Protein AF-A0A4R6X2D0-F1 (afdb_monomer)

Structure (mmCIF, N/CA/C/O backbone):
data_AF-A0A4R6X2D0-F1
#
_entry.id   AF-A0A4R6X2D0-F1
#
loop_
_atom_site.group_PDB
_atom_site.id
_atom_site.type_symbol
_atom_site.label_atom_id
_atom_site.label_alt_id
_atom_site.label_comp_id
_atom_site.label_asym_id
_atom_site.label_entity_id
_atom_site.label_seq_id
_atom_site.pdbx_PDB_ins_code
_atom_site.Cartn_x
_atom_site.Cartn_y
_atom_site.Cartn_z
_atom_site.occupancy
_atom_site.B_iso_or_equiv
_atom_site.auth_seq_id
_atom_site.auth_comp_id
_atom_site.auth_asym_id
_atom_site.auth_atom_id
_atom_site.pdbx_PDB_model_num
ATOM 1 N N . MET A 1 1 ? -16.424 15.522 -36.489 1.00 46.12 1 MET A N 1
ATOM 2 C CA . MET A 1 1 ? -16.653 14.167 -35.957 1.00 46.12 1 MET A CA 1
ATOM 3 C C . MET A 1 1 ? -16.033 14.075 -34.568 1.00 46.12 1 MET A C 1
ATOM 5 O O . MET A 1 1 ? -14.852 14.364 -34.481 1.00 46.12 1 MET A O 1
ATOM 9 N N . THR A 1 2 ? -16.856 13.747 -33.553 1.00 43.84 2 THR A N 1
ATOM 10 C CA . THR A 1 2 ? -16.569 13.054 -32.262 1.00 43.84 2 THR A CA 1
ATOM 11 C C . THR A 1 2 ? -15.346 13.450 -31.420 1.00 43.84 2 THR A C 1
ATOM 13 O O . THR A 1 2 ? -14.248 13.530 -31.937 1.00 43.84 2 THR A O 1
ATOM 16 N N . ALA A 1 3 ? -15.352 13.496 -30.091 1.00 51.91 3 ALA A N 1
ATOM 17 C CA . ALA A 1 3 ? -16.315 13.630 -28.996 1.00 51.91 3 ALA A CA 1
ATOM 18 C C . ALA A 1 3 ? -15.415 13.614 -27.737 1.00 51.91 3 ALA A C 1
ATOM 20 O O . ALA A 1 3 ? -14.554 12.747 -27.633 1.00 51.91 3 ALA A O 1
ATOM 21 N N . ASN A 1 4 ? -15.592 14.575 -26.830 1.00 58.75 4 ASN A N 1
ATOM 22 C CA . ASN A 1 4 ? -15.141 14.590 -25.431 1.00 58.75 4 ASN A CA 1
ATOM 23 C C . ASN A 1 4 ? -13.826 13.868 -25.067 1.00 58.75 4 ASN A C 1
ATOM 25 O O . ASN A 1 4 ? -13.834 12.751 -24.554 1.00 58.75 4 ASN A O 1
ATOM 29 N N . MET A 1 5 ? -12.709 14.593 -25.147 1.00 60.16 5 MET A N 1
ATOM 30 C CA . MET A 1 5 ? -11.467 14.269 -24.435 1.00 60.16 5 MET A CA 1
ATOM 31 C C . MET A 1 5 ? -11.353 15.159 -23.181 1.00 60.16 5 MET A C 1
ATOM 33 O O . MET A 1 5 ? -10.406 15.917 -23.020 1.00 60.16 5 MET A O 1
ATOM 37 N N . GLN A 1 6 ? -12.375 15.136 -22.316 1.00 57.06 6 GLN A N 1
ATOM 38 C CA . GLN A 1 6 ? -12.426 15.968 -21.099 1.00 57.06 6 GLN A CA 1
ATOM 39 C C . GLN A 1 6 ? -12.873 15.239 -19.822 1.00 57.06 6 GLN A C 1
ATOM 41 O O . GLN A 1 6 ? -13.100 15.898 -18.815 1.00 57.06 6 GLN A O 1
ATOM 46 N N . ASN A 1 7 ? -12.965 13.906 -19.789 1.00 55.72 7 ASN A N 1
ATOM 47 C CA . ASN A 1 7 ? -13.399 13.218 -18.565 1.00 55.72 7 ASN A CA 1
ATOM 48 C C . ASN A 1 7 ? -12.397 12.179 -18.054 1.00 55.72 7 ASN A C 1
ATOM 50 O O . ASN A 1 7 ? -12.672 10.984 -18.062 1.00 55.72 7 ASN A O 1
ATOM 54 N N . LYS A 1 8 ? -11.217 12.635 -17.619 1.00 52.50 8 LYS A N 1
ATOM 55 C CA . LYS A 1 8 ? -10.328 11.803 -16.788 1.00 52.50 8 LYS A CA 1
ATOM 56 C C . LYS A 1 8 ? -9.874 12.474 -15.485 1.00 52.50 8 LYS A C 1
ATOM 58 O O . LYS A 1 8 ? -9.333 11.798 -14.624 1.00 52.50 8 LYS A O 1
ATOM 63 N N . SER A 1 9 ? -10.152 13.765 -15.294 1.00 53.00 9 SER A N 1
ATOM 64 C CA . SER A 1 9 ? -9.677 14.533 -14.134 1.00 53.00 9 SER A CA 1
ATOM 65 C C . SER A 1 9 ? -10.748 14.886 -13.092 1.00 53.00 9 SER A C 1
ATOM 67 O O . SER A 1 9 ? -10.383 15.172 -11.960 1.00 53.00 9 SER A O 1
ATOM 69 N N . MET A 1 10 ? -12.053 14.808 -13.396 1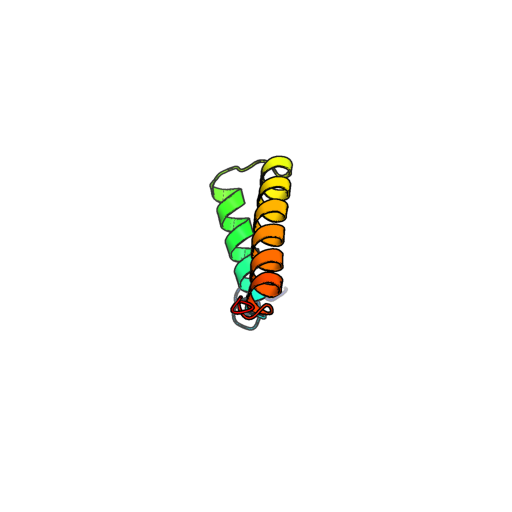.00 51.12 10 MET A N 1
ATOM 70 C CA . MET A 1 10 ? -13.114 15.089 -12.404 1.00 51.12 10 MET A CA 1
ATOM 71 C C . MET A 1 10 ? -13.576 13.873 -11.581 1.00 51.12 10 MET A C 1
ATOM 73 O O . MET A 1 10 ? -14.408 14.019 -10.691 1.00 51.12 10 MET A O 1
ATOM 77 N N . SER A 1 11 ? -13.052 12.671 -11.837 1.00 57.75 11 SER A N 1
ATOM 78 C CA . SER A 1 11 ? -13.550 11.450 -11.179 1.00 57.75 11 SER A CA 1
ATOM 79 C C . SER A 1 11 ? -12.801 11.051 -9.905 1.00 57.75 11 SER A C 1
ATOM 81 O O . SER A 1 11 ? -13.377 10.339 -9.090 1.00 57.75 11 SER A O 1
ATOM 83 N N . LEU A 1 12 ? -11.562 11.512 -9.697 1.00 60.28 12 LEU A N 1
ATOM 84 C CA . LEU A 1 12 ? -10.824 11.227 -8.458 1.00 60.28 12 LEU A CA 1
ATOM 85 C C . LEU A 1 12 ? -11.167 12.209 -7.339 1.00 60.28 12 LEU A C 1
ATOM 87 O O . LEU A 1 12 ? -11.247 11.793 -6.194 1.00 60.28 12 LEU A O 1
ATOM 91 N N . ASP A 1 13 ? -11.446 13.477 -7.650 1.00 67.88 13 ASP A N 1
ATOM 92 C CA . ASP A 1 13 ? -11.729 14.506 -6.638 1.00 67.88 13 ASP A CA 1
ATOM 93 C C . ASP A 1 13 ? -13.020 14.226 -5.843 1.00 67.88 13 ASP A C 1
ATOM 95 O O . ASP A 1 13 ? -13.099 14.499 -4.647 1.00 67.88 13 ASP A O 1
ATOM 99 N N . SER A 1 14 ? -13.995 13.562 -6.472 1.00 78.00 14 SER A N 1
ATOM 100 C CA . SER A 1 14 ? -15.251 13.140 -5.837 1.00 78.00 14 SER A CA 1
ATOM 101 C C . SER A 1 14 ? -15.217 11.701 -5.288 1.00 78.00 14 SER A C 1
ATOM 103 O O . SER A 1 14 ? -16.204 11.231 -4.724 1.00 78.00 14 SER A O 1
ATOM 105 N N . ALA A 1 15 ? -14.100 10.979 -5.440 1.00 85.25 15 ALA A N 1
ATOM 106 C CA . ALA A 1 15 ? -13.982 9.609 -4.950 1.00 85.25 15 ALA A CA 1
ATOM 107 C C . ALA A 1 15 ? -13.851 9.562 -3.411 1.00 85.25 15 ALA A C 1
ATOM 109 O O . ALA A 1 15 ? -13.304 10.494 -2.813 1.00 85.25 15 ALA A O 1
ATOM 110 N N . PRO A 1 16 ? -14.306 8.474 -2.758 1.00 93.00 16 PRO A N 1
ATOM 111 C CA . PRO A 1 16 ? -14.057 8.248 -1.336 1.00 93.00 16 PRO A CA 1
ATOM 112 C C . PRO A 1 16 ? -12.562 8.294 -0.994 1.00 93.00 16 PRO A C 1
ATOM 114 O O . PRO A 1 16 ? -11.732 7.865 -1.798 1.00 93.00 16 PRO A O 1
ATOM 117 N N . ASP A 1 17 ? -12.220 8.725 0.222 1.00 91.69 17 ASP A N 1
ATOM 118 C CA . ASP A 1 17 ? -10.821 8.925 0.640 1.00 91.69 17 ASP A CA 1
ATOM 119 C C . ASP A 1 17 ? -9.953 7.671 0.480 1.00 91.69 17 ASP A C 1
ATOM 121 O O . ASP A 1 17 ? -8.808 7.753 0.047 1.00 91.69 17 ASP A O 1
ATOM 125 N N . HIS A 1 18 ? -10.512 6.487 0.750 1.00 92.50 18 HIS A N 1
ATOM 126 C CA . HIS A 1 18 ? -9.795 5.220 0.588 1.00 92.50 18 HIS A CA 1
ATOM 127 C C . HIS A 1 18 ? -9.466 4.899 -0.878 1.00 92.50 18 HIS A C 1
ATOM 129 O O . HIS A 1 18 ? -8.448 4.267 -1.145 1.00 92.50 18 HIS A O 1
ATOM 135 N N . ILE A 1 19 ? -10.299 5.340 -1.828 1.00 93.88 19 ILE A N 1
ATOM 136 C CA . ILE A 1 19 ? -10.039 5.167 -3.262 1.00 93.88 19 ILE A CA 1
ATOM 137 C C . ILE A 1 19 ? -8.931 6.118 -3.705 1.00 93.88 19 ILE A C 1
ATOM 139 O O . ILE A 1 19 ? -8.013 5.687 -4.395 1.00 93.88 19 ILE A O 1
ATOM 143 N N . LYS A 1 20 ? -8.984 7.385 -3.274 1.00 93.12 20 LYS A N 1
ATOM 144 C CA . LYS A 1 20 ? -7.926 8.372 -3.544 1.00 93.12 20 LYS A CA 1
ATOM 145 C C . LYS A 1 20 ? -6.575 7.880 -3.025 1.00 93.12 20 LYS A C 1
ATOM 147 O O . LYS A 1 20 ? -5.630 7.769 -3.796 1.00 93.12 20 LYS A O 1
ATOM 152 N N . LEU A 1 21 ? -6.537 7.458 -1.759 1.00 95.44 21 LEU A N 1
ATOM 153 C CA . LEU A 1 21 ? -5.330 6.937 -1.124 1.00 95.44 21 LEU A CA 1
ATOM 154 C C . LEU A 1 21 ? -4.779 5.695 -1.836 1.00 95.44 21 LEU A C 1
ATOM 156 O O . LEU A 1 21 ? -3.568 5.563 -1.983 1.00 95.44 21 LEU A O 1
ATOM 160 N N . ALA A 1 22 ? -5.647 4.785 -2.289 1.00 95.38 22 ALA A N 1
ATOM 161 C CA . ALA A 1 22 ? -5.208 3.617 -3.046 1.00 95.38 22 ALA A CA 1
ATOM 162 C C . ALA A 1 22 ? -4.559 4.015 -4.381 1.00 95.38 22 ALA A C 1
ATOM 164 O O . ALA A 1 22 ? -3.533 3.447 -4.746 1.00 95.38 22 ALA A O 1
ATOM 165 N N . VAL A 1 23 ? -5.120 5.003 -5.087 1.00 95.31 23 VAL A N 1
ATOM 166 C CA . VAL A 1 23 ? -4.550 5.517 -6.343 1.00 95.31 23 VAL A CA 1
ATOM 167 C C . VAL A 1 23 ? -3.193 6.178 -6.104 1.00 95.31 23 VAL A C 1
ATOM 169 O O . VAL A 1 23 ? -2.249 5.870 -6.829 1.00 95.31 23 VAL A O 1
ATOM 172 N N . ASP A 1 24 ? -3.074 7.017 -5.074 1.00 95.56 24 ASP A N 1
ATOM 173 C CA . ASP A 1 24 ? -1.803 7.661 -4.716 1.00 95.56 24 ASP A CA 1
ATOM 174 C C . ASP A 1 24 ? -0.729 6.625 -4.358 1.00 95.56 24 ASP A C 1
ATOM 176 O O . ASP A 1 24 ? 0.421 6.729 -4.786 1.00 95.56 24 ASP A O 1
ATOM 180 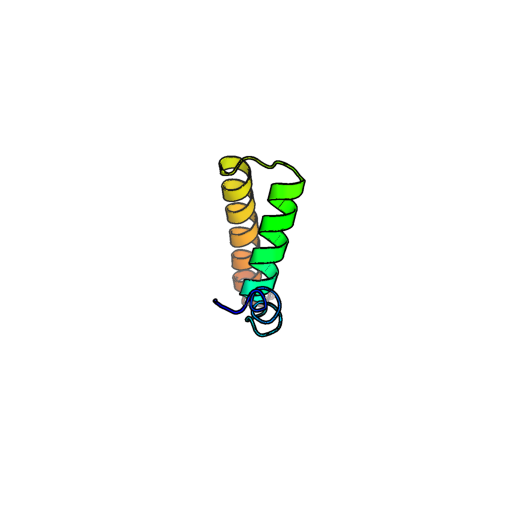N N . LEU A 1 25 ? -1.107 5.586 -3.608 1.00 96.94 25 LEU A N 1
ATOM 181 C CA . LEU A 1 25 ? -0.187 4.526 -3.209 1.00 96.94 25 LEU A CA 1
ATOM 182 C C . LEU A 1 25 ? 0.281 3.690 -4.405 1.00 96.94 25 LEU A C 1
ATOM 184 O O . LEU A 1 25 ? 1.459 3.354 -4.479 1.00 96.94 25 LEU A O 1
ATOM 188 N N . ILE A 1 26 ? -0.609 3.387 -5.355 1.00 96.06 26 ILE A N 1
ATOM 189 C CA . ILE A 1 26 ? -0.237 2.696 -6.598 1.00 96.06 26 ILE A CA 1
ATOM 190 C C . ILE A 1 26 ? 0.743 3.554 -7.402 1.00 96.06 26 ILE A C 1
ATOM 192 O O . ILE A 1 26 ? 1.799 3.054 -7.779 1.00 96.06 26 ILE A O 1
ATOM 196 N N . ALA A 1 27 ? 0.443 4.843 -7.590 1.00 96.69 27 ALA A N 1
ATOM 197 C CA . ALA A 1 27 ? 1.318 5.753 -8.326 1.00 96.69 27 ALA A CA 1
ATOM 198 C C . ALA A 1 27 ? 2.722 5.833 -7.699 1.00 96.69 27 ALA A C 1
ATOM 200 O O . ALA A 1 27 ? 3.719 5.784 -8.417 1.00 96.69 27 ALA A O 1
ATOM 201 N N . LEU A 1 28 ? 2.808 5.885 -6.365 1.00 97.75 28 LEU A N 1
ATOM 202 C CA . LEU A 1 28 ? 4.083 5.875 -5.645 1.00 97.75 28 LEU A CA 1
ATOM 203 C C . LEU A 1 28 ? 4.868 4.574 -5.872 1.00 97.75 28 LEU A C 1
ATOM 205 O O . LEU A 1 28 ? 6.081 4.609 -6.074 1.00 97.75 28 LEU A O 1
ATOM 209 N N . LEU A 1 29 ? 4.198 3.422 -5.825 1.00 98.00 29 LEU A N 1
ATOM 210 C CA . LEU A 1 29 ? 4.840 2.120 -6.025 1.00 98.00 29 LEU A CA 1
ATOM 211 C C . LEU A 1 29 ? 5.340 1.948 -7.465 1.00 98.00 29 LEU A C 1
ATOM 213 O O . LEU A 1 29 ? 6.434 1.423 -7.667 1.00 98.00 29 LEU A O 1
ATOM 217 N N . GLU A 1 30 ? 4.574 2.427 -8.447 1.00 96.88 30 GLU A N 1
ATOM 218 C CA . GLU A 1 30 ? 4.968 2.422 -9.858 1.00 96.88 30 GLU A CA 1
ATOM 219 C C . GLU A 1 30 ? 6.143 3.372 -10.130 1.00 96.88 30 GLU A C 1
ATOM 221 O O . GLU A 1 30 ? 7.084 2.983 -10.818 1.00 96.88 30 GLU A O 1
ATOM 226 N N . GLU A 1 31 ? 6.138 4.581 -9.553 1.00 98.06 31 GLU A N 1
ATOM 227 C CA . GLU A 1 31 ? 7.240 5.550 -9.687 1.00 98.06 31 GLU A CA 1
ATOM 228 C C . GLU A 1 31 ? 8.568 4.996 -9.152 1.00 98.06 31 GLU A C 1
ATOM 230 O O . GLU A 1 31 ? 9.632 5.285 -9.697 1.00 98.06 31 GLU A O 1
ATOM 235 N N . ASN A 1 32 ? 8.506 4.166 -8.109 1.00 97.94 32 ASN A N 1
ATOM 236 C CA . ASN A 1 32 ? 9.674 3.518 -7.515 1.00 97.94 32 ASN A CA 1
ATOM 237 C C . ASN A 1 32 ? 9.997 2.151 -8.147 1.00 97.94 32 ASN A C 1
ATOM 239 O O . ASN A 1 32 ? 10.831 1.419 -7.614 1.00 97.94 32 ASN A O 1
ATOM 243 N N . GLU A 1 33 ? 9.333 1.793 -9.253 1.00 98.12 33 GLU A N 1
ATOM 244 C CA . GLU A 1 33 ? 9.525 0.538 -9.991 1.00 98.12 33 GLU A CA 1
ATOM 2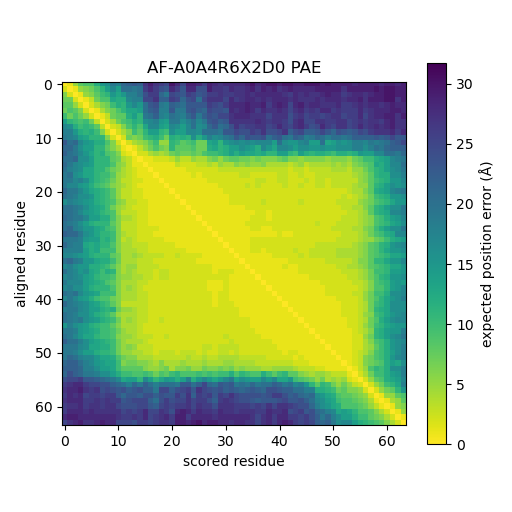45 C C . GLU A 1 33 ? 9.424 -0.713 -9.095 1.00 98.12 33 GLU A C 1
ATOM 247 O O . GLU A 1 33 ? 10.117 -1.717 -9.295 1.00 98.12 33 GLU A O 1
ATOM 252 N N . ILE A 1 34 ? 8.562 -0.664 -8.072 1.00 98.06 34 ILE A N 1
ATOM 253 C CA . ILE A 1 34 ? 8.419 -1.759 -7.113 1.00 98.06 34 ILE A CA 1
ATOM 254 C C . ILE A 1 34 ? 7.738 -2.952 -7.802 1.00 98.06 34 ILE A C 1
ATOM 256 O O . ILE A 1 34 ? 6.633 -2.803 -8.327 1.00 98.06 34 ILE A O 1
ATOM 260 N N . PRO A 1 35 ? 8.332 -4.163 -7.767 1.00 98.25 35 PRO A N 1
ATOM 261 C CA . PRO A 1 35 ? 7.694 -5.347 -8.328 1.00 98.25 35 PRO A CA 1
ATOM 262 C C . PRO A 1 35 ? 6.354 -5.638 -7.653 1.00 98.25 35 PRO A C 1
ATOM 264 O O . PRO A 1 35 ? 6.241 -5.562 -6.428 1.00 98.25 35 PRO A O 1
ATOM 267 N N . ASN A 1 36 ? 5.364 -6.065 -8.439 1.00 96.44 36 ASN A N 1
ATOM 268 C CA . ASN A 1 36 ? 4.013 -6.350 -7.946 1.00 96.44 36 ASN A CA 1
ATOM 269 C C . ASN A 1 36 ? 4.004 -7.316 -6.752 1.00 96.44 36 ASN A C 1
ATOM 271 O O . ASN A 1 36 ? 3.292 -7.084 -5.782 1.00 96.44 36 ASN A O 1
ATOM 275 N N . GLU A 1 37 ? 4.814 -8.377 -6.794 1.00 98.19 37 GLU A N 1
ATOM 276 C CA . GLU A 1 37 ? 4.903 -9.361 -5.705 1.00 98.19 37 GLU A CA 1
ATOM 277 C C . GLU A 1 37 ? 5.414 -8.727 -4.402 1.00 98.19 37 GLU A C 1
ATOM 279 O O . GLU A 1 37 ? 4.856 -8.961 -3.330 1.00 98.19 37 GLU A O 1
ATOM 284 N N . THR A 1 38 ? 6.423 -7.858 -4.502 1.00 98.06 38 THR A N 1
ATOM 285 C CA . THR A 1 38 ? 6.964 -7.100 -3.367 1.00 98.06 38 THR A CA 1
ATOM 286 C C . THR A 1 38 ? 5.937 -6.109 -2.821 1.00 98.06 38 THR A C 1
ATOM 288 O O . THR A 1 38 ? 5.757 -6.019 -1.606 1.00 98.06 38 THR A O 1
ATOM 291 N N . ALA A 1 39 ? 5.240 -5.387 -3.703 1.00 97.81 39 ALA A N 1
ATOM 292 C CA . ALA A 1 39 ? 4.192 -4.446 -3.321 1.00 97.81 39 ALA A CA 1
ATOM 293 C C . ALA A 1 39 ? 3.047 -5.149 -2.578 1.00 97.81 39 ALA A C 1
ATOM 295 O O . ALA A 1 39 ? 2.641 -4.691 -1.513 1.00 97.81 39 ALA A O 1
ATOM 296 N N . ILE A 1 40 ? 2.570 -6.288 -3.090 1.00 98.19 40 ILE A N 1
ATOM 297 C CA . ILE A 1 40 ? 1.507 -7.081 -2.458 1.00 98.19 40 ILE A CA 1
ATOM 298 C C . ILE A 1 40 ? 1.930 -7.519 -1.051 1.00 98.19 40 ILE A C 1
ATOM 300 O O . ILE A 1 40 ? 1.209 -7.238 -0.093 1.00 98.19 40 ILE A O 1
ATOM 304 N N . ALA A 1 41 ? 3.117 -8.116 -0.906 1.00 98.38 41 ALA A N 1
ATOM 305 C CA . ALA A 1 41 ? 3.611 -8.570 0.394 1.00 98.38 41 ALA A CA 1
ATOM 306 C C . ALA A 1 41 ? 3.737 -7.414 1.408 1.00 98.38 41 ALA A C 1
ATOM 308 O O . ALA A 1 41 ? 3.369 -7.556 2.576 1.00 98.38 41 ALA A O 1
ATOM 309 N N . ALA A 1 42 ? 4.211 -6.243 0.970 1.00 98.12 42 ALA A N 1
ATOM 310 C CA . ALA A 1 42 ? 4.292 -5.056 1.819 1.00 98.12 42 ALA A CA 1
ATOM 311 C C . ALA A 1 42 ? 2.901 -4.543 2.235 1.00 98.12 42 ALA A C 1
ATOM 313 O O . ALA A 1 42 ? 2.684 -4.223 3.406 1.00 98.12 42 ALA A O 1
ATOM 314 N N . LEU A 1 43 ? 1.943 -4.500 1.305 1.00 97.50 43 LEU A N 1
ATOM 315 C CA . LEU A 1 43 ? 0.572 -4.067 1.582 1.00 97.50 43 LEU A CA 1
ATOM 316 C C . LEU A 1 43 ? -0.147 -5.008 2.558 1.00 97.50 43 LEU A C 1
ATOM 318 O O . LEU A 1 43 ? -0.897 -4.528 3.409 1.00 97.50 43 LEU A O 1
ATOM 322 N N . GLU A 1 44 ? 0.108 -6.318 2.505 1.00 98.19 44 GLU A N 1
ATOM 323 C CA . GLU A 1 44 ? -0.421 -7.280 3.483 1.00 98.19 44 GLU A CA 1
ATOM 324 C C . GLU A 1 44 ? 0.099 -7.018 4.904 1.00 98.19 44 GLU A C 1
ATOM 326 O O . GLU A 1 44 ? -0.669 -7.088 5.873 1.00 98.19 44 GLU A O 1
ATOM 331 N N . ILE A 1 45 ? 1.383 -6.667 5.038 1.00 97.88 45 ILE A N 1
ATOM 332 C CA . ILE A 1 45 ? 1.988 -6.296 6.326 1.00 97.88 45 ILE A CA 1
ATOM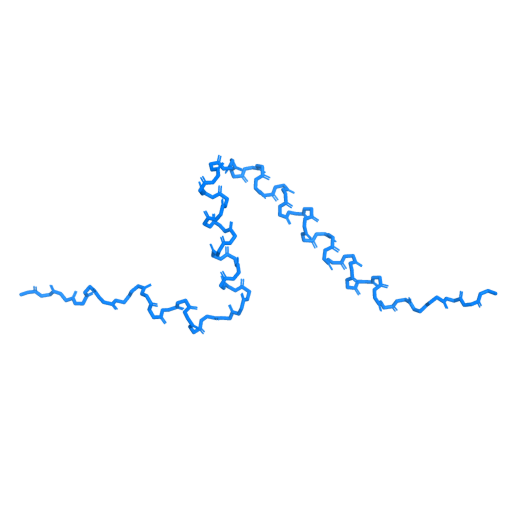 333 C C . ILE A 1 45 ? 1.335 -5.019 6.863 1.00 97.88 45 ILE A C 1
ATOM 335 O O . ILE A 1 45 ? 0.890 -4.993 8.012 1.00 97.88 45 ILE A O 1
ATOM 339 N N . VAL A 1 46 ? 1.227 -3.981 6.029 1.00 96.88 46 VAL A N 1
ATOM 340 C CA . VAL A 1 46 ? 0.592 -2.707 6.401 1.00 96.88 46 VAL A CA 1
ATOM 341 C C . VAL A 1 46 ? -0.862 -2.930 6.821 1.00 96.88 46 VAL A C 1
ATOM 343 O O . VAL A 1 46 ? -1.275 -2.473 7.887 1.00 96.88 46 VAL A O 1
ATOM 346 N N . LEU A 1 47 ? -1.637 -3.682 6.036 1.00 96.19 47 LEU A N 1
ATOM 347 C CA . LEU A 1 47 ? -3.025 -4.008 6.361 1.00 96.19 47 LEU A CA 1
ATOM 348 C C . LEU A 1 47 ? -3.135 -4.729 7.711 1.00 96.19 47 LEU A C 1
ATOM 350 O O . LEU A 1 47 ? -4.010 -4.406 8.517 1.00 96.19 47 LEU A O 1
ATOM 354 N N . SER A 1 48 ? -2.248 -5.690 7.968 1.00 96.50 48 SER A N 1
ATOM 355 C CA . SER A 1 48 ? -2.212 -6.432 9.231 1.00 96.50 48 SER A CA 1
ATOM 356 C C . SER A 1 48 ? -1.899 -5.522 10.425 1.00 96.50 48 SER A C 1
ATOM 358 O O . SER A 1 48 ? -2.566 -5.629 11.454 1.00 96.50 48 SER A O 1
ATOM 360 N N . ASP A 1 49 ? -0.963 -4.579 10.286 1.00 96.62 49 ASP A N 1
ATOM 361 C CA . ASP A 1 49 ? -0.638 -3.591 11.326 1.00 96.62 49 ASP A CA 1
ATOM 362 C C . ASP A 1 49 ? -1.843 -2.699 11.675 1.00 96.62 49 ASP A C 1
ATOM 364 O O . ASP A 1 49 ? -2.193 -2.549 12.849 1.00 96.62 49 ASP A O 1
ATOM 368 N N . TYR A 1 50 ? -2.553 -2.176 10.670 1.00 95.81 50 TYR A N 1
ATOM 369 C CA . TYR A 1 50 ? -3.760 -1.373 10.906 1.00 95.81 50 TYR A CA 1
ATOM 370 C C . TYR A 1 50 ? -4.888 -2.182 11.553 1.00 95.81 50 TYR A C 1
ATOM 372 O O . TYR A 1 50 ? -5.567 -1.675 12.450 1.00 95.81 50 TYR A O 1
ATOM 380 N N . ARG A 1 51 ? -5.075 -3.448 11.158 1.00 95.19 51 ARG A N 1
ATOM 381 C CA . ARG A 1 51 ? -6.048 -4.344 11.805 1.00 95.19 51 ARG A CA 1
ATOM 382 C C . ARG A 1 51 ? -5.704 -4.561 13.277 1.00 95.19 51 ARG A C 1
ATOM 384 O O . ARG A 1 51 ? -6.593 -4.432 14.118 1.00 95.19 51 ARG A O 1
ATOM 391 N N . ASN A 1 52 ? -4.430 -4.801 13.586 1.00 94.69 52 ASN A N 1
ATOM 392 C CA . ASN A 1 52 ? -3.959 -4.962 14.961 1.00 94.69 52 ASN A CA 1
ATOM 393 C C . ASN A 1 52 ? -4.165 -3.683 15.782 1.00 94.69 52 ASN A C 1
ATOM 395 O O . ASN A 1 52 ? -4.626 -3.740 16.918 1.00 94.69 52 ASN A O 1
ATOM 399 N N . LYS A 1 53 ? -3.915 -2.503 15.207 1.00 92.50 53 LYS A N 1
ATOM 400 C CA . LYS A 1 53 ? -4.183 -1.222 15.881 1.00 92.50 53 LYS A CA 1
ATOM 401 C C . LYS A 1 53 ? -5.654 -1.064 16.254 1.00 92.50 53 LYS A C 1
ATOM 403 O O . LYS A 1 53 ? -5.946 -0.671 17.381 1.00 92.50 53 LYS A O 1
ATOM 408 N N . VAL A 1 54 ? -6.579 -1.419 15.362 1.00 91.12 54 VAL A N 1
ATOM 409 C CA . VAL A 1 54 ? -8.022 -1.377 15.656 1.00 91.12 54 VAL A CA 1
ATOM 410 C C . VAL A 1 54 ? -8.385 -2.345 16.785 1.00 91.12 54 VAL A C 1
ATOM 412 O O . VAL A 1 54 ? -9.130 -1.970 17.689 1.00 91.12 54 VAL A O 1
ATOM 415 N N . THR A 1 55 ? -7.826 -3.559 16.794 1.00 82.12 55 THR A N 1
ATOM 416 C CA . THR A 1 55 ? -8.111 -4.549 17.847 1.00 82.12 55 THR A CA 1
ATOM 417 C C . THR A 1 55 ? -7.489 -4.183 19.194 1.00 82.12 55 THR A C 1
ATOM 419 O O . THR A 1 55 ? -8.141 -4.319 20.225 1.00 82.12 55 THR A O 1
ATOM 422 N N . ASN A 1 56 ? -6.259 -3.6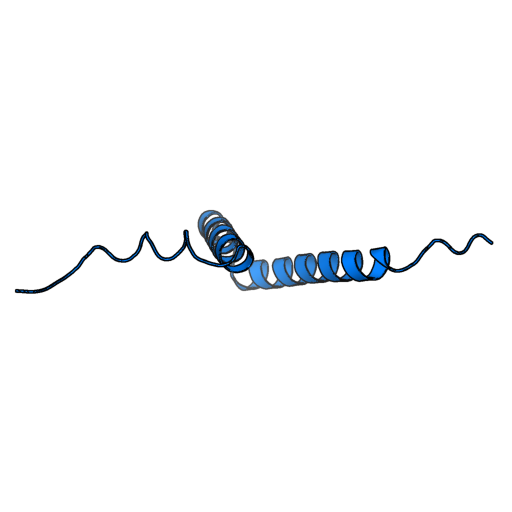69 19.205 1.00 72.75 56 ASN A N 1
ATOM 423 C CA . ASN A 1 56 ? -5.547 -3.273 20.422 1.00 72.75 56 ASN A CA 1
ATOM 424 C C . ASN A 1 56 ? -6.067 -1.964 21.029 1.00 72.75 56 ASN A C 1
ATOM 426 O O . ASN A 1 56 ? -5.853 -1.721 22.212 1.00 72.75 56 ASN A O 1
AT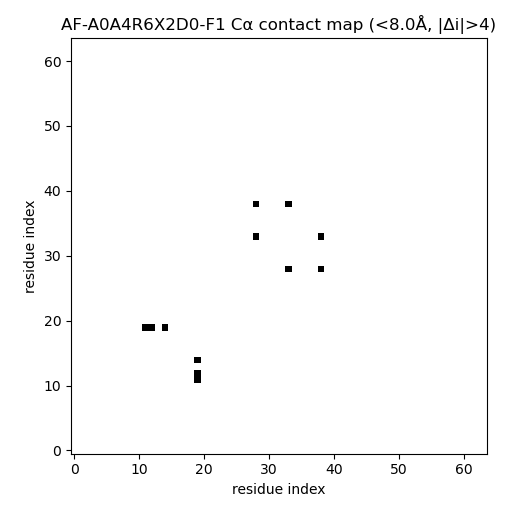OM 430 N N . SER A 1 57 ? -6.789 -1.148 20.259 1.00 59.78 57 SER A N 1
ATOM 431 C CA . SER A 1 57 ? -7.483 0.040 20.776 1.00 59.78 57 SER A CA 1
ATOM 432 C C . SER A 1 57 ? -8.725 -0.306 21.609 1.00 59.78 57 SER A C 1
ATOM 434 O O . SER A 1 57 ? -9.287 0.577 22.252 1.00 59.78 57 SER A O 1
ATOM 436 N N . SER A 1 58 ? -9.172 -1.569 21.599 1.00 55.91 58 SER A N 1
ATOM 437 C CA . SER A 1 58 ? -10.405 -2.008 22.264 1.00 55.91 58 SER A CA 1
ATOM 438 C C . SER A 1 58 ? -10.178 -2.769 23.577 1.00 55.91 58 SER A C 1
ATOM 440 O O . SER A 1 58 ? -11.147 -3.260 24.161 1.00 55.91 58 SER A O 1
ATOM 442 N N . THR A 1 59 ? -8.937 -2.849 24.068 1.00 50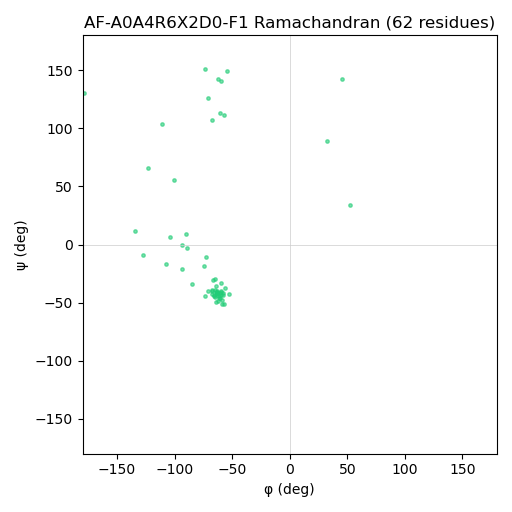.69 59 THR A N 1
ATOM 443 C CA . THR A 1 59 ? -8.612 -3.496 25.347 1.00 50.69 59 THR A CA 1
ATOM 444 C C . THR A 1 59 ? -8.171 -2.430 26.356 1.00 50.69 59 THR A C 1
ATOM 446 O O . THR A 1 59 ? -7.048 -1.935 26.249 1.00 50.69 59 THR A O 1
ATOM 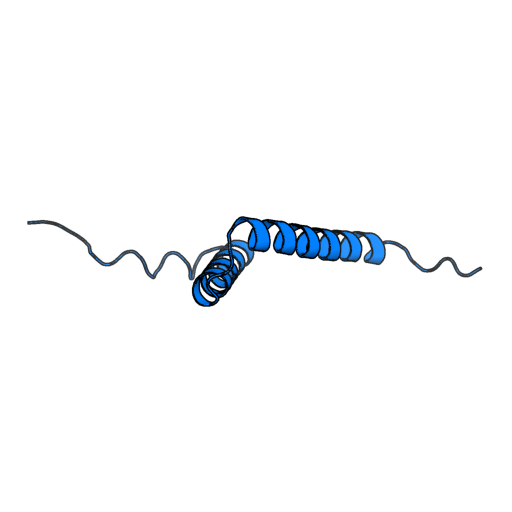449 N N . PRO A 1 60 ? -9.009 -2.027 27.332 1.00 58.00 60 PRO A N 1
ATOM 450 C CA . PRO A 1 60 ? -8.519 -1.228 28.447 1.00 58.00 60 PRO A CA 1
ATOM 451 C C . PRO A 1 60 ? -7.475 -2.055 29.216 1.00 58.00 60 PRO A C 1
ATOM 453 O O . PRO A 1 60 ? -7.648 -3.273 29.335 1.00 58.00 60 PRO A O 1
ATOM 456 N N . PRO A 1 61 ? -6.391 -1.442 29.726 1.00 57.19 61 PRO A N 1
ATOM 457 C CA . PRO A 1 61 ? -5.461 -2.153 30.586 1.00 57.19 61 PRO A CA 1
ATOM 458 C C . PRO A 1 61 ? -6.246 -2.616 31.812 1.00 57.19 61 PRO A C 1
ATOM 460 O O . PRO A 1 61 ? -6.733 -1.798 32.594 1.00 57.19 61 PRO A O 1
ATOM 463 N N . VAL A 1 62 ? -6.412 -3.932 31.953 1.00 62.91 62 VAL A N 1
ATOM 464 C CA . VAL A 1 62 ? -6.810 -4.514 33.231 1.00 62.91 62 VAL A CA 1
ATOM 465 C C . VAL A 1 62 ? -5.756 -4.062 34.235 1.00 62.91 62 VAL A C 1
ATOM 467 O O . VAL A 1 62 ? -4.576 -4.373 34.102 1.00 62.91 62 VAL A O 1
ATOM 470 N N . SER A 1 63 ? -6.173 -3.193 35.152 1.00 61.84 63 SER A N 1
ATOM 471 C CA . SER A 1 63 ? -5.382 -2.871 36.330 1.00 61.84 63 SER A CA 1
ATOM 472 C C . SER A 1 63 ? -5.363 -4.148 37.160 1.00 61.84 63 SER A C 1
ATOM 474 O O . SER A 1 63 ? -6.413 -4.555 37.656 1.00 61.84 63 SER A O 1
ATOM 476 N N . GLU A 1 64 ? -4.216 -4.821 37.185 1.00 60.34 64 GLU A N 1
ATOM 477 C CA . GLU A 1 64 ? -3.920 -5.855 38.180 1.00 60.34 64 GLU A CA 1
ATOM 478 C C . GLU A 1 64 ? -3.598 -5.197 39.527 1.00 60.34 64 GLU A C 1
ATOM 480 O O . GLU A 1 64 ? -2.931 -4.133 39.518 1.00 60.34 64 GLU A O 1
#

Mean predicted aligned error: 10.55 Å

InterPro domains:
  IPR019630 Protein of unknown function DUF2496, YbaM-related [NF008266] (10-54)
  IPR019630 Protein of unknown function DUF2496, YbaM-related [PF10689] (11-53)

Solvent-accessible surface area (backbone atoms only — not comparable to full-atom values): 4124 Å² total; per-residue (Å²): 133,91,77,85,97,76,84,81,74,72,65,58,82,76,42,58,70,72,58,44,51,50,52,55,52,49,53,54,39,57,75,68,68,52,52,68,70,59,50,52,58,50,50,53,51,53,52,49,52,54,52,49,51,62,59,61,73,71,58,78,82,78,82,126

Secondary structure (DSSP, 8-state):
-------SSSTTTTS-HHHHHHHHHHHHHHHTT--HHHHHHHHHHHHHHHHHHHHHTT------

Organism: NCBI:txid28254

Nearest PDB structures (foldseek):
  6htq-assembly1_o 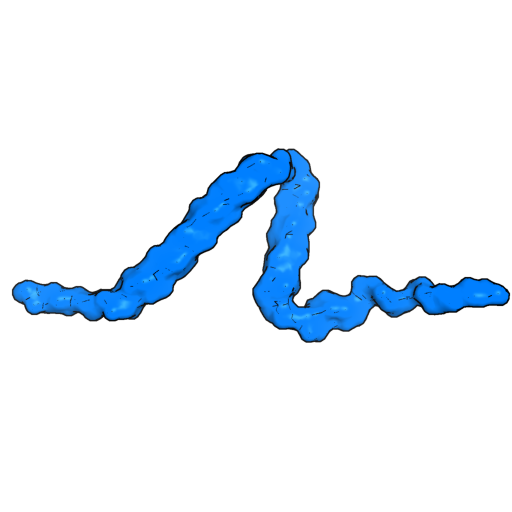 TM=3.848E-01  e=8.411E+00  Bacillus subtilis subsp. subtilis str. 168
  7ahi-assembly1_2D  TM=2.835E-01  e=7.224E+00  Salmonella enterica subsp. enterica serovar Typhimurium str. LT2

pLDDT: mean 82.09, std 18.82, range [43.84, 98.38]

Sequence (64 aa):
MTANMQNKSMSLDSAPDHIKLAVDLIALLEENEIPNETAIAALEIVLSDYRNKVTNSSTPPVSE

Radius of gyration: 19.09 Å; Cα contacts (8 Å, |Δi|>4): 6; chains: 1; bounding box: 26×25×74 Å

Foldseek 3Di:
DDDDPDPDPPPLVPDDPVVVVVVVLVVVCVVVVPDPVRSVVVVVVVVVVVVVVVVVVPDDPPDD